Protein AF-A0A941CM84-F1 (afdb_monomer)

Radius of gyration: 18.65 Å; Cα contacts (8 Å, |Δi|>4): 195; chains: 1; bounding box: 42×29×66 Å

Sequence (152 aa):
MEKWKESEGTIRMKTMLKLMQNPKNGIPEEKLPRFEEIVQTTKGAECEGKFMKAMAERLALYTQTYGRTAELLDDHTVLVTFACHHGYYKHAPKGKFQFPDSVETYFERCAGGRLYEYEKALGIKLRIKSVDTSPLKENILHPVKFIFEILE

Foldseek 3Di:
DDPPDAEPLLVVLVVQLVLLPPVVLQRDPVLNPQSVCLSVPDGDPSSNVSNLVSLQVLVVVVCVVVVWDWGQDPQQKIKGFAQDPPPLLVDADVPRRDDDVDPQVVVVVVLVVVQSVSSSSSSFHKDFPDWAPPVSVPDSPGTIMTMIHTDD

Secondary structure (DSSP, 8-state):
----PPPHHHHHHHHHHHHHT-GGG---GGGSHHHHHHHHH--HHHHHHHHHHHHHHHHHHHHHHTT-EEEE-TTSEEEEEE---SHHHHSPPTT-----S-HHHHHHHHHHHHHHHHHHHH-SEEEEEEEE-THHHH-TTSPEEEEEEEE-

Structure (mmCIF, N/CA/C/O backbone):
data_AF-A0A941CM84-F1
#
_entry.id   AF-A0A941CM84-F1
#
loop_
_atom_site.group_PDB
_atom_site.id
_atom_site.type_symbol
_atom_site.label_atom_id
_atom_site.label_alt_id
_atom_site.label_comp_id
_atom_site.label_asym_id
_atom_site.label_entity_id
_atom_site.label_seq_id
_atom_site.pdbx_PDB_ins_code
_atom_site.Cartn_x
_atom_site.Cartn_y
_atom_site.Cartn_z
_atom_site.occupancy
_atom_site.B_iso_or_equiv
_atom_site.auth_seq_id
_atom_site.auth_comp_id
_atom_site.auth_asym_id
_atom_site.auth_atom_id
_atom_site.pdbx_PDB_model_num
ATOM 1 N N . MET A 1 1 ? -17.503 -10.011 36.184 1.00 39.28 1 MET A N 1
ATOM 2 C CA . MET A 1 1 ? -17.330 -8.823 35.322 1.00 39.28 1 MET A CA 1
ATOM 3 C C . MET A 1 1 ? -16.412 -9.248 34.180 1.00 39.28 1 MET A C 1
ATOM 5 O O . MET A 1 1 ? -15.197 -9.186 34.317 1.00 39.28 1 MET A O 1
ATOM 9 N N . GLU A 1 2 ? -16.978 -9.847 33.130 1.00 45.22 2 GLU A N 1
ATOM 10 C CA . GLU A 1 2 ? -16.197 -10.317 31.980 1.00 45.22 2 GLU A CA 1
ATOM 11 C C . GLU A 1 2 ? -15.629 -9.111 31.235 1.00 45.22 2 GLU A C 1
ATOM 13 O O . GLU A 1 2 ? -16.362 -8.262 30.727 1.00 45.22 2 GLU A O 1
ATOM 18 N N . LYS A 1 3 ? -14.298 -9.015 31.205 1.00 47.56 3 LYS A N 1
ATOM 19 C CA . LYS A 1 3 ? -13.602 -8.116 30.290 1.00 47.56 3 LYS A CA 1
ATOM 20 C C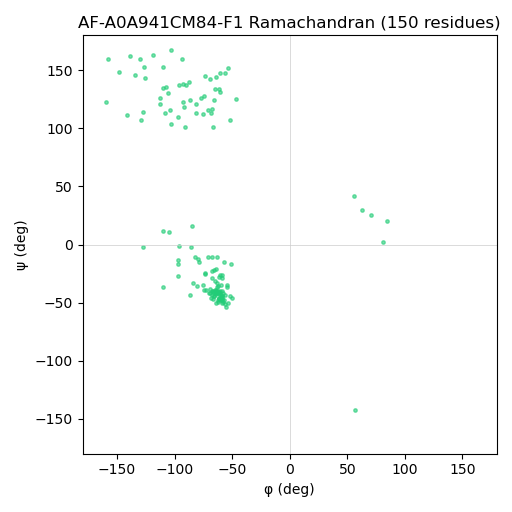 . LYS A 1 3 ? -13.860 -8.648 28.885 1.00 47.56 3 LYS A C 1
ATOM 22 O O . LYS A 1 3 ? -13.229 -9.621 28.481 1.00 47.56 3 LYS A O 1
ATOM 27 N N . TRP A 1 4 ? -14.796 -8.033 28.169 1.00 55.47 4 TRP A N 1
ATOM 28 C CA . TRP A 1 4 ? -14.987 -8.252 26.739 1.00 55.47 4 TRP A CA 1
ATOM 29 C C . TRP A 1 4 ? -13.635 -8.054 26.049 1.00 55.47 4 TRP A C 1
ATOM 31 O O . TRP A 1 4 ? -13.120 -6.936 25.998 1.00 55.47 4 TRP A O 1
ATOM 41 N N . LYS A 1 5 ? -13.015 -9.151 25.600 1.00 67.62 5 LYS A N 1
ATOM 42 C CA . LYS A 1 5 ? -11.788 -9.081 24.809 1.00 67.62 5 LYS A CA 1
ATOM 43 C C . LYS A 1 5 ? -12.143 -8.410 23.491 1.00 67.62 5 LYS A C 1
ATOM 45 O O . LYS A 1 5 ? -13.070 -8.828 22.803 1.00 67.62 5 LYS A O 1
ATOM 50 N N . GLU A 1 6 ? -11.431 -7.340 23.180 1.00 76.50 6 GLU A N 1
ATOM 51 C CA . GLU A 1 6 ? -11.551 -6.676 21.893 1.00 76.50 6 GLU A CA 1
ATOM 52 C C . GLU A 1 6 ? -11.145 -7.658 20.787 1.00 76.50 6 GLU A C 1
ATOM 54 O O . GLU A 1 6 ? -10.163 -8.385 20.932 1.00 76.50 6 GLU A O 1
ATOM 59 N N . SER A 1 7 ? -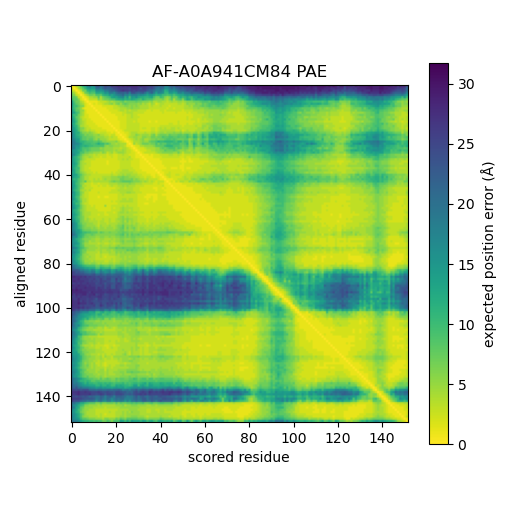11.936 -7.732 19.716 1.00 82.31 7 SER A N 1
ATOM 60 C CA . SER A 1 7 ? -11.648 -8.629 18.596 1.00 82.31 7 SER A CA 1
ATOM 61 C C . SER A 1 7 ? -10.351 -8.227 17.901 1.00 82.31 7 SER A C 1
ATOM 63 O O . SER A 1 7 ? -10.096 -7.035 17.725 1.00 82.31 7 SER A O 1
ATOM 65 N N . GLU A 1 8 ? -9.592 -9.216 17.436 1.00 82.69 8 GLU A N 1
ATOM 66 C CA . GLU A 1 8 ? -8.305 -9.045 16.749 1.00 82.69 8 GLU A CA 1
ATOM 67 C C . GLU A 1 8 ? -8.371 -8.022 15.603 1.00 82.69 8 GLU A C 1
ATOM 69 O O . GLU A 1 8 ? -7.582 -7.080 15.587 1.00 82.69 8 GLU A O 1
ATOM 74 N N . GLY A 1 9 ? -9.397 -8.093 14.745 1.00 80.31 9 GLY A N 1
ATOM 75 C CA . GLY A 1 9 ? -9.602 -7.118 13.664 1.00 80.31 9 GLY A CA 1
ATOM 76 C C . GLY A 1 9 ? -9.770 -5.670 14.150 1.00 80.31 9 GLY A C 1
ATOM 77 O O . GLY A 1 9 ? -9.253 -4.740 13.542 1.00 80.31 9 GLY A O 1
ATOM 78 N N . THR A 1 10 ? -10.408 -5.442 15.301 1.00 85.38 10 THR A N 1
ATOM 79 C CA . THR A 1 10 ? -10.539 -4.086 15.871 1.00 85.38 10 THR A CA 1
ATOM 80 C C . THR A 1 10 ? -9.216 -3.577 16.434 1.00 85.38 10 THR A C 1
ATOM 82 O O . THR A 1 10 ? -8.893 -2.401 16.267 1.00 85.38 10 THR A O 1
ATOM 85 N N . ILE A 1 11 ? -8.436 -4.449 17.080 1.00 87.50 11 ILE A N 1
ATOM 86 C CA . ILE A 1 11 ? -7.092 -4.106 17.566 1.00 87.50 11 ILE A CA 1
ATOM 87 C C . ILE A 1 11 ? -6.209 -3.716 16.378 1.00 87.50 11 ILE A C 1
ATOM 89 O O . ILE A 1 11 ? -5.574 -2.662 16.406 1.00 87.50 11 ILE A O 1
ATOM 93 N N . ARG A 1 12 ? -6.247 -4.516 15.311 1.00 86.62 12 ARG A N 1
ATOM 94 C CA . ARG A 1 12 ? -5.525 -4.286 14.060 1.00 86.62 12 ARG A CA 1
ATOM 95 C C . ARG A 1 12 ? -5.843 -2.920 13.445 1.00 86.62 12 ARG A C 1
ATOM 97 O O . ARG A 1 12 ? -4.937 -2.112 13.248 1.00 86.62 12 ARG A O 1
ATOM 104 N N . MET A 1 13 ? -7.125 -2.608 13.227 1.00 92.06 13 MET A N 1
ATOM 105 C CA . MET A 1 13 ? -7.533 -1.326 12.626 1.00 92.06 13 MET A CA 1
ATOM 106 C C . MET A 1 13 ? -7.156 -0.119 13.499 1.00 92.06 13 MET A C 1
ATOM 108 O O . MET A 1 13 ? -6.796 0.936 12.977 1.00 92.06 13 MET A O 1
ATOM 112 N N . LYS A 1 14 ? -7.164 -0.264 14.833 1.00 90.50 14 LYS A N 1
ATOM 113 C CA . LYS A 1 14 ? -6.661 0.776 15.747 1.00 90.50 14 LYS A CA 1
ATOM 114 C C . LYS A 1 14 ? -5.163 1.016 15.588 1.00 90.50 14 LYS A C 1
ATOM 116 O O . LYS A 1 14 ? -4.735 2.167 15.659 1.00 90.50 14 LYS A O 1
ATOM 121 N N . THR A 1 15 ? -4.362 -0.033 15.413 1.00 90.19 15 THR A N 1
ATOM 122 C CA . THR A 1 15 ? -2.914 0.121 15.206 1.00 90.19 15 THR A CA 1
ATOM 123 C C . THR A 1 15 ? -2.635 0.819 13.880 1.00 90.19 15 THR A C 1
ATOM 125 O O . THR A 1 15 ? -1.904 1.811 13.860 1.00 90.19 15 THR A O 1
ATOM 128 N N . MET A 1 16 ? -3.331 0.420 12.814 1.00 89.44 16 MET A N 1
ATOM 129 C CA . MET A 1 16 ? -3.253 1.101 11.521 1.00 89.44 16 MET A CA 1
ATOM 130 C C . MET A 1 16 ? -3.654 2.576 11.623 1.00 89.44 16 MET A C 1
ATOM 132 O O . MET A 1 16 ? -2.923 3.443 11.150 1.00 89.44 16 MET A O 1
ATOM 136 N N . LEU A 1 17 ? -4.759 2.892 12.306 1.00 90.62 17 LEU A N 1
ATOM 137 C CA . LEU A 1 17 ? -5.187 4.275 12.525 1.00 90.62 17 LEU A CA 1
ATOM 138 C C . LEU A 1 17 ? -4.127 5.103 13.273 1.00 90.62 17 LEU A C 1
ATOM 140 O O . LEU A 1 17 ? -3.874 6.248 12.907 1.00 90.62 17 LEU A O 1
ATOM 144 N N . LYS A 1 18 ? -3.450 4.533 14.276 1.00 89.19 18 LYS A N 1
ATOM 145 C CA . LYS A 1 18 ? -2.349 5.220 14.978 1.00 89.19 18 LYS A CA 1
ATOM 146 C C . LYS A 1 18 ? -1.161 5.501 14.064 1.00 89.19 18 LYS A C 1
ATOM 148 O O . LYS A 1 18 ? -0.554 6.567 14.162 1.00 89.19 18 LYS A O 1
ATOM 153 N N . LEU A 1 19 ? -0.815 4.559 13.183 1.00 85.88 19 LEU A N 1
ATOM 154 C CA . LEU A 1 19 ? 0.198 4.802 12.155 1.00 85.88 19 LEU A CA 1
ATOM 155 C C . LEU A 1 19 ? -0.255 5.935 11.237 1.00 85.88 19 LEU A C 1
ATOM 157 O O . LEU A 1 19 ? 0.545 6.815 10.925 1.00 85.88 19 LEU A O 1
ATOM 161 N N . MET A 1 20 ? -1.536 5.974 10.877 1.00 86.06 20 MET A N 1
ATOM 162 C CA . MET A 1 20 ? -2.070 7.028 10.028 1.00 86.06 20 MET A CA 1
ATOM 163 C C . MET A 1 20 ? -1.998 8.413 10.681 1.00 86.06 20 MET A C 1
ATOM 165 O O . MET A 1 20 ? -1.578 9.382 10.054 1.00 86.06 20 MET A O 1
ATOM 169 N N . GLN A 1 21 ? -2.323 8.498 11.968 1.00 87.69 21 GLN A N 1
ATOM 170 C CA . GLN A 1 21 ? -2.267 9.735 12.750 1.00 87.69 21 GLN A CA 1
ATOM 171 C C . GLN A 1 21 ? -0.840 10.263 12.967 1.00 87.69 21 GLN A C 1
ATOM 173 O O . GLN A 1 21 ? -0.670 11.384 13.441 1.00 87.69 21 GLN A O 1
ATOM 178 N N . ASN A 1 22 ? 0.204 9.489 12.647 1.00 83.81 22 ASN A N 1
ATOM 179 C CA . ASN A 1 22 ? 1.579 9.943 12.806 1.00 83.81 22 ASN A CA 1
ATOM 180 C C . ASN A 1 22 ? 1.917 11.024 11.758 1.00 83.81 22 ASN A C 1
ATOM 182 O O . ASN A 1 22 ? 2.030 10.701 10.570 1.00 83.81 22 ASN A O 1
ATOM 186 N N . PRO A 1 23 ? 2.212 12.276 12.165 1.00 76.88 23 PRO A N 1
ATOM 187 C CA . PRO A 1 23 ? 2.474 13.371 11.226 1.00 76.88 23 PRO A CA 1
ATOM 188 C C . PRO A 1 23 ? 3.657 13.097 10.286 1.00 76.88 23 PRO A C 1
ATOM 190 O O . PRO A 1 23 ? 3.697 13.584 9.157 1.00 76.88 23 PRO A O 1
ATOM 193 N N . LYS A 1 24 ? 4.615 12.255 10.706 1.00 77.06 24 LYS A N 1
ATOM 194 C CA . LYS A 1 24 ? 5.774 11.859 9.884 1.00 77.06 24 LYS A CA 1
ATOM 195 C C . LYS A 1 24 ? 5.377 11.044 8.650 1.00 77.06 24 LYS A C 1
ATOM 197 O O . LYS A 1 24 ? 6.128 10.989 7.670 1.00 77.06 24 LYS A O 1
ATOM 202 N N . ASN A 1 25 ? 4.200 10.423 8.673 1.00 72.19 25 ASN A N 1
ATOM 203 C CA . ASN A 1 25 ? 3.686 9.650 7.551 1.00 72.19 25 ASN A CA 1
ATOM 204 C C . ASN A 1 25 ? 3.072 10.542 6.465 1.00 72.19 25 ASN A C 1
ATOM 206 O O . ASN A 1 25 ? 2.957 10.091 5.331 1.00 72.19 25 ASN A O 1
ATOM 210 N N . GLY A 1 26 ? 2.844 11.832 6.742 1.00 66.44 26 GLY A N 1
ATOM 211 C CA . GLY A 1 26 ? 2.456 12.816 5.730 1.00 66.44 26 GLY A CA 1
ATOM 212 C C . GLY A 1 26 ? 1.040 12.619 5.198 1.00 66.44 26 GLY A C 1
ATOM 213 O O . GLY A 1 26 ? 0.763 13.017 4.068 1.00 66.44 26 GLY A O 1
ATOM 214 N N . ILE A 1 27 ? 0.158 11.993 5.986 1.00 70.19 27 ILE A N 1
ATOM 215 C CA . ILE A 1 27 ? -1.265 11.961 5.663 1.00 70.19 27 ILE A CA 1
ATOM 216 C C . ILE A 1 27 ? -1.842 13.341 5.954 1.00 70.19 27 ILE A C 1
ATOM 218 O O . ILE A 1 27 ? -1.685 13.833 7.071 1.00 70.19 27 ILE A O 1
ATOM 222 N N . PRO A 1 28 ? -2.545 13.943 4.992 1.00 72.69 28 PRO A N 1
ATOM 223 C CA . PRO A 1 28 ? -3.320 15.140 5.263 1.00 72.69 28 PRO A CA 1
ATOM 224 C C . PRO A 1 28 ? -4.403 14.879 6.329 1.00 72.69 28 PRO A C 1
ATOM 226 O O . PRO A 1 28 ? -5.129 13.887 6.243 1.00 72.69 28 PRO A O 1
ATOM 229 N N . GLU A 1 29 ? -4.506 15.731 7.347 1.00 79.00 29 GLU A N 1
ATOM 230 C CA . GLU A 1 29 ? -5.392 15.515 8.504 1.00 79.00 29 GLU A CA 1
ATOM 231 C C . GLU A 1 29 ? -6.869 15.375 8.114 1.00 79.00 29 GLU A C 1
ATOM 233 O O . GLU A 1 29 ? -7.602 14.613 8.742 1.00 79.00 29 GLU A O 1
ATOM 238 N N . GLU A 1 30 ? -7.302 15.995 7.011 1.00 81.38 30 GLU A N 1
ATOM 239 C CA . GLU A 1 30 ? -8.679 15.920 6.506 1.00 81.38 30 GLU A CA 1
ATOM 240 C C . GLU A 1 30 ? -9.108 14.504 6.093 1.00 81.38 30 GLU A C 1
ATOM 242 O O . GLU A 1 30 ? -10.281 14.233 5.836 1.00 81.38 30 GLU A O 1
ATOM 247 N N . LYS A 1 31 ? -8.151 13.580 6.024 1.00 76.19 31 LYS A N 1
ATOM 248 C CA . LYS A 1 31 ? -8.353 12.197 5.605 1.00 76.19 31 LYS A CA 1
ATOM 249 C C . LYS A 1 31 ? -8.521 11.226 6.774 1.00 76.19 31 LYS A C 1
ATOM 251 O O . LYS A 1 31 ? -8.947 10.100 6.528 1.00 76.19 31 LYS A O 1
ATOM 256 N N . LEU A 1 32 ? -8.199 11.642 7.999 1.00 86.19 32 LEU A N 1
ATOM 257 C CA . LEU A 1 32 ? -8.286 10.829 9.217 1.00 86.19 32 LEU A CA 1
ATOM 258 C C . LEU A 1 32 ? -9.718 10.614 9.742 1.00 86.19 32 LEU A C 1
ATOM 260 O O . LEU A 1 32 ? -10.012 9.471 10.104 1.00 86.19 32 LEU A O 1
ATOM 264 N N . PRO A 1 33 ? -10.637 11.608 9.717 1.00 91.31 33 PRO A N 1
ATOM 265 C CA . PRO A 1 33 ? -11.935 11.494 10.389 1.00 91.31 33 PRO A CA 1
ATOM 266 C C . PRO A 1 33 ? -12.748 10.261 9.986 1.00 91.31 33 PRO A C 1
ATOM 268 O O . PRO A 1 33 ? -13.366 9.617 10.826 1.00 91.31 33 PRO A O 1
ATOM 271 N N . ARG A 1 34 ? -12.692 9.865 8.707 1.00 90.75 34 ARG A N 1
ATOM 272 C CA . ARG A 1 34 ? -13.407 8.679 8.218 1.00 90.75 34 ARG A CA 1
ATOM 273 C C . ARG A 1 34 ? -12.897 7.376 8.843 1.00 90.75 34 ARG A C 1
ATOM 275 O O . ARG A 1 34 ? -13.691 6.486 9.130 1.00 90.75 34 ARG A O 1
ATOM 282 N N . PHE A 1 35 ? -11.586 7.235 9.033 1.00 91.62 35 PHE A N 1
ATOM 283 C CA . PHE A 1 35 ? -11.012 6.034 9.651 1.00 91.62 35 PHE A CA 1
ATOM 284 C C . PHE A 1 35 ? -11.250 6.022 11.161 1.00 91.62 35 PHE A C 1
ATOM 286 O O . PHE A 1 35 ? -11.51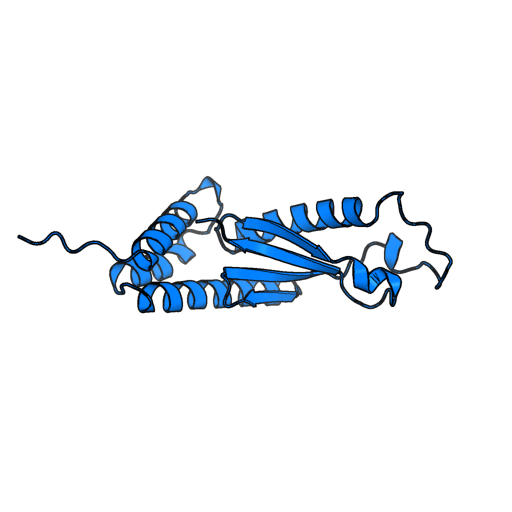6 4.965 11.730 1.00 91.62 35 PHE A O 1
ATOM 293 N N . GLU A 1 36 ? -11.219 7.196 11.794 1.00 93.44 36 GLU A N 1
ATOM 294 C CA . GLU A 1 36 ? -11.577 7.361 13.204 1.00 93.44 36 GLU A CA 1
ATOM 295 C C . GLU A 1 36 ? -13.027 6.948 13.456 1.00 93.44 36 GLU A C 1
ATOM 297 O O . GLU A 1 36 ? -13.285 6.136 14.344 1.00 93.44 36 GLU A O 1
ATOM 302 N N . GLU A 1 37 ? -13.957 7.423 12.627 1.00 94.06 37 GLU A N 1
ATOM 303 C CA . GLU A 1 37 ? -15.371 7.060 12.705 1.00 94.06 37 GLU A CA 1
ATOM 304 C C . GLU A 1 37 ? -15.575 5.546 12.556 1.00 94.06 37 GLU A C 1
ATOM 306 O O . GLU A 1 37 ? -16.269 4.937 13.372 1.00 94.06 37 GLU A O 1
ATOM 311 N N . ILE A 1 38 ? -14.939 4.905 11.567 1.00 93.69 38 ILE A N 1
ATOM 312 C CA . ILE A 1 38 ? -15.045 3.450 11.359 1.00 93.69 38 ILE A CA 1
ATOM 313 C C . ILE A 1 38 ? -14.590 2.691 12.611 1.00 93.69 38 ILE A C 1
ATOM 315 O O . ILE A 1 38 ? -15.311 1.820 13.101 1.00 93.69 38 ILE A O 1
ATOM 319 N N . VAL A 1 39 ? -13.423 3.036 13.159 1.00 92.62 39 VAL A N 1
ATOM 320 C CA . VAL A 1 39 ? -12.850 2.360 14.333 1.00 92.62 39 VAL A CA 1
ATOM 321 C C . VAL A 1 39 ? -13.669 2.610 15.607 1.00 92.62 39 VAL A C 1
ATOM 323 O O . VAL A 1 39 ? -13.701 1.755 16.493 1.00 92.62 39 VAL A O 1
ATOM 326 N N . GLN A 1 40 ? -14.349 3.754 15.716 1.00 91.56 40 GLN A N 1
ATOM 327 C CA . GLN A 1 40 ? -15.204 4.085 16.861 1.00 91.56 40 GLN A CA 1
ATOM 328 C C . GLN A 1 40 ? -16.589 3.427 16.788 1.00 91.56 40 GLN A C 1
ATOM 330 O O . GLN A 1 40 ? -17.141 3.047 17.821 1.00 91.56 40 GLN A O 1
ATOM 335 N N . THR A 1 41 ? -17.158 3.298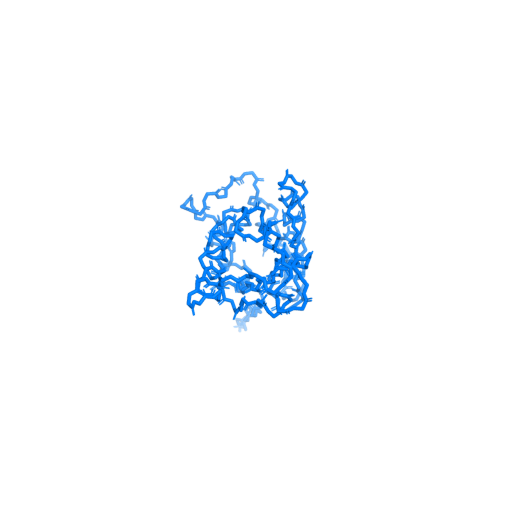 15.587 1.00 92.81 41 THR A N 1
ATOM 336 C CA . THR A 1 41 ? -18.563 2.894 15.387 1.00 92.81 41 THR A CA 1
ATOM 337 C C . THR A 1 41 ? -18.748 1.411 15.084 1.00 92.81 41 THR A C 1
ATOM 339 O O . THR A 1 41 ? -19.858 0.901 15.228 1.00 92.81 41 THR A O 1
ATOM 342 N N . THR A 1 42 ? -17.689 0.694 14.696 1.00 92.62 42 THR A N 1
ATOM 343 C CA . THR A 1 42 ? -17.776 -0.716 14.282 1.00 92.62 42 THR A CA 1
ATOM 344 C C . THR A 1 42 ? -16.753 -1.606 14.980 1.00 92.62 42 THR A C 1
ATOM 346 O O . THR A 1 42 ? -15.761 -1.131 15.532 1.00 92.62 42 THR A O 1
ATOM 349 N N . LYS A 1 43 ? -17.004 -2.922 15.000 1.00 90.25 43 LYS A N 1
ATOM 350 C CA . LYS A 1 43 ? -16.149 -3.918 15.670 1.00 90.25 43 LYS A CA 1
ATOM 351 C C . LYS A 1 43 ? -15.983 -5.179 14.824 1.00 90.25 43 LYS A C 1
ATOM 353 O O . LYS A 1 43 ? -16.775 -5.435 13.921 1.00 90.25 43 LYS A O 1
ATOM 358 N N . GLY A 1 44 ? -14.962 -5.976 15.136 1.00 89.25 44 GLY A N 1
ATOM 359 C CA . GLY A 1 44 ? -14.692 -7.247 14.466 1.00 89.25 44 GLY A CA 1
ATOM 360 C C . GLY A 1 44 ? -14.525 -7.102 12.956 1.00 89.25 44 GLY A C 1
ATOM 361 O O . GLY A 1 44 ? -13.976 -6.111 12.477 1.00 89.25 44 GLY A O 1
ATOM 362 N N . ALA A 1 45 ? -15.037 -8.088 12.220 1.00 88.88 45 ALA A N 1
ATOM 363 C CA . ALA A 1 45 ? -14.948 -8.153 10.763 1.00 88.88 45 ALA A CA 1
ATOM 364 C C . ALA A 1 45 ? -15.635 -6.974 10.049 1.00 88.88 45 ALA A C 1
ATOM 366 O O . ALA A 1 45 ? -15.221 -6.588 8.960 1.00 88.88 45 ALA A O 1
ATOM 367 N N . GLU A 1 46 ? -16.663 -6.363 10.653 1.00 90.50 46 GLU A N 1
ATOM 368 C CA . GLU A 1 46 ? -17.317 -5.188 10.062 1.00 90.50 46 GLU A CA 1
ATOM 369 C C . GLU A 1 46 ? -16.373 -3.977 10.037 1.00 90.50 46 GLU A C 1
ATOM 371 O O . GLU A 1 46 ? -16.324 -3.246 9.045 1.00 90.50 46 GLU A O 1
ATOM 376 N N . CYS A 1 47 ? -15.602 -3.792 11.114 1.00 91.31 47 CYS A N 1
ATOM 377 C CA . CYS A 1 47 ? -14.605 -2.729 11.214 1.00 91.31 47 CYS A CA 1
ATOM 378 C C . CYS A 1 47 ? -13.526 -2.885 10.152 1.00 91.31 47 CYS A C 1
ATOM 380 O O . CYS A 1 47 ? -13.261 -1.951 9.399 1.00 91.31 47 CYS A O 1
ATOM 382 N N . GLU A 1 48 ? -12.974 -4.089 10.044 1.00 90.44 48 GLU A N 1
ATOM 383 C CA . GLU A 1 48 ? -11.977 -4.435 9.037 1.00 90.44 48 GLU A CA 1
ATOM 384 C C . GLU A 1 48 ? -12.511 -4.220 7.616 1.00 90.44 48 GLU A C 1
ATOM 386 O O . GLU A 1 48 ? -11.911 -3.477 6.843 1.00 90.44 48 GLU A O 1
ATOM 391 N N . GLY A 1 49 ? -13.695 -4.747 7.288 1.00 91.38 49 GLY A N 1
ATOM 392 C CA . GLY A 1 49 ? -14.292 -4.580 5.961 1.00 91.38 49 GLY A CA 1
ATOM 393 C C . GLY A 1 49 ? -14.522 -3.113 5.579 1.00 91.38 49 GLY A C 1
ATOM 394 O O . GLY A 1 49 ? -14.190 -2.694 4.467 1.00 91.38 49 GLY A O 1
ATOM 395 N N . LYS A 1 50 ? -15.044 -2.293 6.502 1.00 93.56 50 LYS A N 1
ATOM 396 C CA . LYS A 1 50 ? -15.244 -0.853 6.256 1.00 93.56 50 LYS A CA 1
ATOM 397 C C . LYS A 1 50 ? -13.922 -0.100 6.124 1.00 93.56 50 LYS A C 1
ATOM 399 O O . LYS A 1 50 ? -13.813 0.772 5.259 1.00 93.56 50 LYS A O 1
ATOM 404 N N . PHE A 1 51 ? -12.929 -0.435 6.943 1.00 92.56 51 PHE A N 1
ATOM 405 C CA . PHE A 1 51 ? -11.610 0.194 6.911 1.00 92.56 51 PHE A CA 1
ATOM 406 C C . PHE A 1 51 ? -10.873 -0.134 5.607 1.00 92.56 51 PHE A C 1
ATOM 408 O O . PHE A 1 51 ? -10.393 0.772 4.923 1.00 92.56 51 PHE A O 1
ATOM 415 N N . MET A 1 52 ? -10.862 -1.408 5.208 1.00 92.25 52 MET A N 1
ATOM 416 C CA . MET A 1 52 ? -10.263 -1.870 3.954 1.00 92.25 52 MET A CA 1
ATOM 417 C C . MET A 1 52 ? -10.945 -1.242 2.740 1.00 92.25 52 MET A C 1
ATOM 419 O O . MET A 1 52 ? -10.265 -0.755 1.837 1.00 92.25 52 MET A O 1
ATOM 423 N N . LYS A 1 53 ? -12.279 -1.134 2.750 1.00 93.06 53 LYS A N 1
ATOM 424 C CA . LYS A 1 53 ? -13.020 -0.417 1.705 1.00 93.06 53 LYS A CA 1
ATOM 425 C C . LYS A 1 53 ? -12.609 1.056 1.613 1.00 93.06 53 LYS A C 1
ATOM 427 O O . LYS A 1 53 ? -12.358 1.555 0.517 1.00 93.06 53 LYS A O 1
ATOM 432 N N . ALA A 1 54 ? -12.495 1.751 2.745 1.00 92.31 54 ALA A N 1
ATOM 433 C CA . ALA A 1 54 ? -12.044 3.142 2.762 1.00 92.31 54 ALA A CA 1
ATOM 434 C C . ALA A 1 54 ? -10.604 3.292 2.234 1.00 92.31 54 ALA A C 1
ATOM 436 O O . ALA A 1 54 ? -10.307 4.261 1.534 1.00 92.31 54 ALA A O 1
ATOM 437 N N . MET A 1 55 ? -9.714 2.332 2.507 1.00 91.81 55 MET A N 1
ATOM 438 C CA . MET A 1 55 ? -8.374 2.313 1.911 1.00 91.81 55 MET A CA 1
ATOM 439 C C . MET A 1 55 ? -8.396 2.056 0.402 1.00 91.81 55 MET A C 1
ATOM 441 O O . MET A 1 55 ? -7.701 2.762 -0.330 1.00 91.81 55 MET A O 1
ATOM 445 N N . ALA A 1 56 ? -9.204 1.107 -0.076 1.00 92.81 56 ALA A N 1
ATOM 446 C CA . ALA A 1 56 ? -9.346 0.818 -1.504 1.00 92.81 56 ALA A CA 1
ATOM 447 C C . ALA A 1 56 ? -9.807 2.056 -2.289 1.00 92.81 56 ALA A C 1
ATOM 449 O O . ALA A 1 56 ? -9.252 2.373 -3.339 1.00 92.81 56 ALA A O 1
ATOM 450 N N . GLU A 1 57 ? -10.760 2.819 -1.747 1.00 92.69 57 GLU A N 1
ATOM 451 C CA . GLU A 1 57 ? -11.231 4.066 -2.362 1.00 92.69 57 GLU A CA 1
ATOM 452 C C . GLU A 1 57 ? -10.120 5.129 -2.457 1.00 92.69 57 GLU A C 1
ATOM 454 O O . GLU A 1 57 ? -10.017 5.847 -3.454 1.00 92.69 57 GLU A O 1
ATOM 459 N N . ARG A 1 58 ? -9.233 5.211 -1.457 1.00 90.00 58 ARG A N 1
ATOM 460 C CA . ARG A 1 58 ? -8.069 6.113 -1.507 1.00 90.00 58 ARG A CA 1
ATOM 461 C C . ARG A 1 58 ? -7.033 5.667 -2.519 1.00 90.00 58 ARG A C 1
ATOM 463 O O . ARG A 1 58 ? -6.469 6.514 -3.214 1.00 90.00 58 ARG A O 1
ATOM 470 N N . LEU A 1 59 ? -6.775 4.362 -2.583 1.00 93.00 59 LEU A N 1
ATOM 471 C CA . LEU A 1 59 ? -5.883 3.786 -3.577 1.00 93.00 59 LEU A CA 1
ATOM 472 C C . LEU A 1 59 ? -6.392 4.114 -4.981 1.00 93.00 59 LEU A C 1
ATOM 474 O O . LEU A 1 59 ? -5.625 4.644 -5.781 1.00 93.00 59 LEU A O 1
ATOM 478 N N . ALA A 1 60 ? -7.688 3.908 -5.230 1.00 93.12 60 ALA A N 1
ATOM 479 C CA . ALA A 1 60 ? -8.338 4.222 -6.498 1.00 93.12 60 ALA A CA 1
ATOM 480 C C . ALA A 1 60 ? -8.176 5.705 -6.874 1.00 93.12 60 ALA A C 1
ATOM 482 O O . ALA A 1 60 ? -7.745 6.016 -7.989 1.00 93.12 60 ALA A O 1
ATOM 483 N N . LEU A 1 61 ? -8.428 6.621 -5.929 1.00 91.25 61 LEU A N 1
ATOM 484 C CA . LEU A 1 61 ? -8.246 8.061 -6.142 1.00 91.25 61 LEU A CA 1
ATOM 485 C C . LEU A 1 61 ? -6.794 8.406 -6.503 1.00 91.25 61 LEU A C 1
ATOM 487 O O . LEU A 1 61 ? -6.545 9.166 -7.442 1.00 91.25 61 LEU A O 1
ATOM 491 N N . TYR A 1 62 ? -5.826 7.834 -5.782 1.00 90.94 62 TYR A N 1
ATOM 492 C CA . TYR A 1 62 ? -4.405 8.032 -6.065 1.00 90.94 62 TYR A CA 1
ATOM 493 C C . TYR A 1 62 ? -4.037 7.502 -7.458 1.00 90.94 62 TYR A C 1
ATOM 495 O O . TYR A 1 62 ? -3.422 8.213 -8.255 1.00 90.94 62 TYR A O 1
ATOM 503 N N . THR A 1 63 ? -4.458 6.282 -7.796 1.00 92.88 63 THR A N 1
ATOM 504 C CA . THR A 1 63 ? -4.154 5.675 -9.096 1.00 92.88 63 THR A CA 1
ATOM 505 C C . THR A 1 63 ? -4.773 6.440 -10.257 1.00 92.88 63 THR A C 1
ATOM 507 O O . THR A 1 63 ? -4.097 6.652 -11.262 1.00 92.88 63 THR A O 1
ATOM 510 N N . GLN A 1 64 ? -6.004 6.934 -10.100 1.00 92.44 64 GLN A N 1
ATOM 511 C CA . GLN A 1 64 ? -6.678 7.748 -11.108 1.00 92.44 64 GLN A CA 1
ATOM 512 C C . GLN A 1 64 ? -5.961 9.088 -11.311 1.00 92.44 64 GLN A C 1
ATOM 514 O O . GLN A 1 64 ? -5.727 9.493 -12.446 1.00 92.44 64 GLN A O 1
ATOM 519 N N . THR A 1 65 ? -5.563 9.746 -10.218 1.00 91.06 65 THR A N 1
ATOM 520 C CA . THR A 1 65 ? -4.894 11.058 -10.255 1.00 91.06 65 THR A CA 1
ATOM 521 C C . THR A 1 65 ? -3.536 10.990 -10.954 1.00 91.06 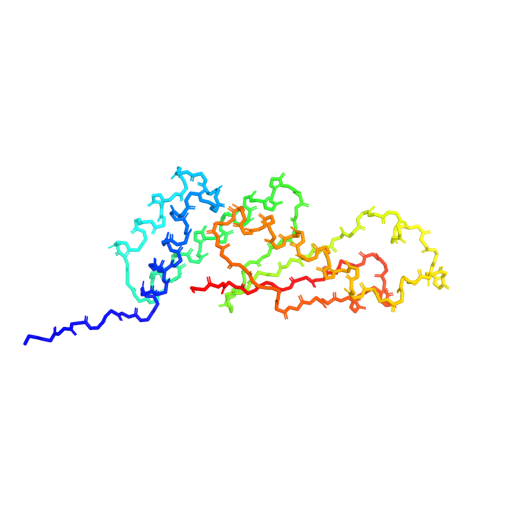65 THR A C 1
ATOM 523 O O . THR A 1 65 ? -3.188 11.881 -11.725 1.00 91.06 65 THR A O 1
ATOM 526 N N . TYR A 1 66 ? -2.762 9.931 -10.705 1.00 88.62 66 TYR A N 1
ATOM 527 C CA . TYR A 1 66 ? -1.383 9.810 -11.191 1.00 88.62 66 TYR A CA 1
ATOM 528 C C . TYR A 1 66 ? -1.214 8.838 -12.368 1.00 88.62 66 TYR A C 1
ATOM 530 O O . TYR A 1 66 ? -0.078 8.495 -12.712 1.00 88.62 66 TYR A O 1
ATOM 538 N N . GLY A 1 67 ? -2.314 8.369 -12.972 1.00 87.19 67 GLY A N 1
ATOM 539 C CA . GLY A 1 67 ? -2.283 7.416 -14.086 1.00 87.19 67 GLY A CA 1
ATOM 540 C C . GLY A 1 67 ? -1.520 6.135 -13.738 1.00 87.19 67 GLY A C 1
ATOM 541 O O . GLY A 1 67 ? -0.676 5.675 -14.508 1.00 87.19 67 GLY A O 1
ATOM 542 N N . ARG A 1 68 ? -1.734 5.615 -12.527 1.00 88.94 68 ARG A N 1
ATOM 543 C CA . ARG A 1 68 ? -1.122 4.373 -12.034 1.00 88.94 68 ARG A CA 1
ATOM 544 C C . ARG A 1 68 ? -2.129 3.236 -12.085 1.00 88.94 68 ARG A C 1
ATOM 546 O O . ARG A 1 68 ? -3.327 3.454 -12.222 1.00 88.94 68 ARG A O 1
ATOM 553 N N . THR A 1 69 ? -1.632 2.022 -11.907 1.00 91.00 69 THR A N 1
ATOM 554 C CA . THR A 1 69 ? -2.465 0.825 -11.848 1.00 91.00 69 THR A CA 1
ATOM 555 C C . THR A 1 69 ? -2.089 0.057 -10.595 1.00 91.00 69 THR A C 1
ATOM 557 O O . THR A 1 69 ? -0.997 -0.504 -10.513 1.00 91.00 69 THR A O 1
ATOM 560 N N . ALA A 1 70 ? -2.970 0.091 -9.602 1.00 94.06 70 ALA A N 1
ATOM 561 C CA . ALA A 1 70 ? -2.831 -0.687 -8.387 1.00 94.06 70 ALA A CA 1
ATOM 562 C C . ALA A 1 70 ? -4.198 -1.071 -7.829 1.00 94.06 70 ALA A C 1
ATOM 564 O O . ALA A 1 70 ? -5.156 -0.312 -7.971 1.00 94.06 70 ALA A O 1
ATOM 565 N N . GLU A 1 71 ? -4.260 -2.225 -7.183 1.00 94.38 71 GLU A N 1
ATOM 566 C CA . GLU A 1 71 ? -5.462 -2.767 -6.558 1.00 94.38 71 GLU A CA 1
ATOM 567 C C . GLU A 1 71 ? -5.147 -3.285 -5.156 1.00 94.38 71 GLU A C 1
ATOM 569 O O . GLU A 1 71 ? -4.047 -3.772 -4.896 1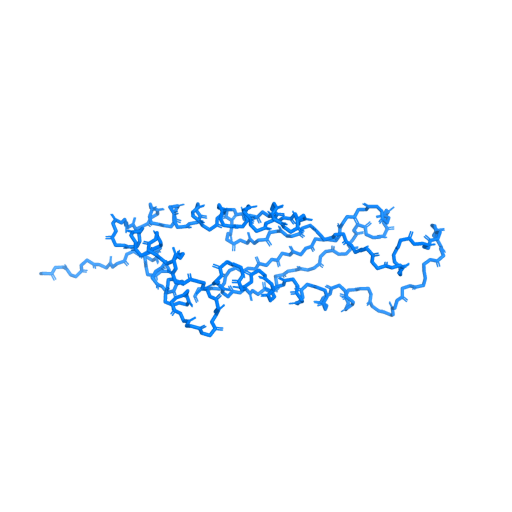.00 94.38 71 GLU A O 1
ATOM 574 N N . LEU A 1 72 ? -6.112 -3.137 -4.249 1.00 94.81 72 LEU A N 1
ATOM 575 C CA . LEU A 1 72 ? -6.062 -3.721 -2.914 1.00 94.81 72 LEU A CA 1
ATOM 576 C C . LEU A 1 72 ? -6.762 -5.078 -2.979 1.00 94.81 72 LEU A C 1
ATOM 578 O O . LEU A 1 72 ? -7.921 -5.140 -3.381 1.00 94.81 72 LEU A O 1
ATOM 582 N N . LEU A 1 73 ? -6.053 -6.137 -2.606 1.00 93.69 73 LEU A N 1
ATOM 583 C CA . LEU A 1 73 ? -6.539 -7.511 -2.617 1.00 93.69 73 LEU A CA 1
ATOM 584 C C . LEU A 1 73 ? -7.111 -7.907 -1.249 1.00 93.69 73 LEU A C 1
ATOM 586 O O . LEU A 1 73 ? -6.769 -7.323 -0.216 1.00 93.69 73 LEU A O 1
ATOM 590 N N . ASP A 1 74 ? -7.942 -8.949 -1.242 1.00 88.81 74 ASP A N 1
ATOM 591 C CA . ASP A 1 74 ? -8.601 -9.465 -0.033 1.00 88.81 74 ASP A CA 1
ATOM 592 C C . ASP A 1 74 ? -7.607 -10.024 1.005 1.00 88.81 74 ASP A C 1
ATOM 594 O O . ASP A 1 74 ? -7.908 -10.096 2.196 1.00 88.8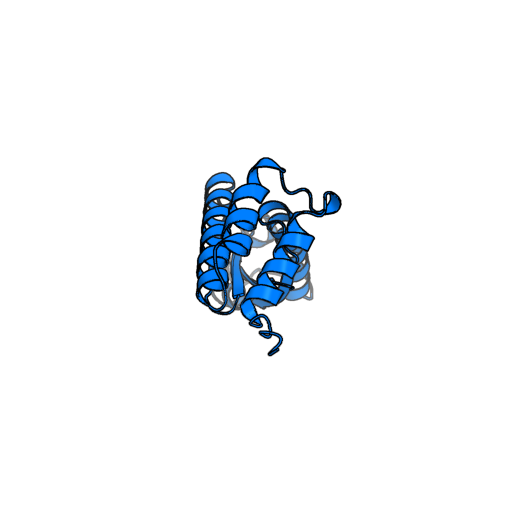1 74 ASP A O 1
ATOM 598 N N . ASP A 1 75 ? -6.390 -10.381 0.581 1.00 89.94 75 ASP A N 1
ATOM 599 C CA . ASP A 1 75 ? -5.312 -10.866 1.451 1.00 89.94 75 ASP A CA 1
ATOM 600 C C . ASP A 1 75 ? -4.484 -9.735 2.094 1.00 89.94 75 ASP A C 1
ATOM 602 O O . ASP A 1 75 ? -3.399 -9.989 2.615 1.00 89.94 75 ASP A O 1
ATOM 606 N N . HIS A 1 76 ? -4.989 -8.496 2.083 1.00 89.38 76 HIS A N 1
ATOM 607 C CA . HIS A 1 76 ? -4.314 -7.307 2.624 1.00 89.38 76 HIS A CA 1
ATOM 608 C C . HIS A 1 76 ? -3.004 -6.961 1.909 1.00 89.38 76 HIS A C 1
ATOM 610 O O . HIS A 1 76 ? -2.093 -6.363 2.493 1.00 89.38 76 HIS A O 1
ATOM 616 N N . THR A 1 77 ? -2.912 -7.301 0.625 1.00 94.69 77 THR A N 1
ATOM 617 C CA . THR A 1 77 ? -1.811 -6.867 -0.230 1.00 94.69 77 THR A CA 1
ATOM 618 C C . THR A 1 77 ? -2.263 -5.856 -1.273 1.00 94.69 77 THR A C 1
ATOM 620 O O . THR A 1 77 ? -3.420 -5.810 -1.680 1.00 94.69 77 THR A O 1
ATOM 623 N N . VAL A 1 78 ? -1.332 -5.011 -1.703 1.00 95.88 78 VAL A N 1
ATOM 624 C CA . VAL A 1 78 ? -1.507 -4.095 -2.824 1.00 95.88 78 VAL A CA 1
ATOM 625 C C . VAL A 1 78 ? -0.747 -4.663 -4.013 1.00 95.88 78 VAL A C 1
ATOM 627 O O . VAL A 1 78 ? 0.484 -4.752 -3.976 1.00 95.88 78 VAL A O 1
ATOM 630 N N . LEU A 1 79 ? -1.464 -5.021 -5.074 1.00 95.94 79 LEU A N 1
ATOM 631 C CA . LEU A 1 79 ? -0.858 -5.369 -6.353 1.00 95.94 79 LEU A CA 1
ATOM 632 C C . LEU A 1 79 ? -0.664 -4.093 -7.164 1.00 95.94 79 LEU A C 1
ATOM 634 O O . LEU A 1 79 ? -1.618 -3.375 -7.445 1.00 95.94 79 LEU A O 1
ATOM 638 N N . VAL A 1 80 ? 0.566 -3.830 -7.587 1.00 93.50 80 VAL A N 1
ATOM 639 C CA . VAL A 1 80 ? 0.920 -2.708 -8.455 1.00 93.50 80 VAL A CA 1
ATOM 640 C C . VAL A 1 80 ? 1.365 -3.242 -9.800 1.00 93.50 80 VAL A C 1
ATOM 642 O O . VAL A 1 80 ? 2.292 -4.041 -9.900 1.00 93.50 80 VAL A O 1
ATOM 645 N N . THR A 1 81 ? 0.732 -2.735 -10.848 1.00 90.56 81 THR A N 1
ATOM 646 C CA . THR A 1 81 ? 1.109 -2.995 -12.229 1.00 90.56 81 THR A CA 1
ATOM 647 C C . THR A 1 81 ? 1.980 -1.841 -12.719 1.00 90.56 81 THR A C 1
ATOM 649 O O . THR A 1 81 ? 1.524 -0.709 -12.889 1.00 90.56 81 THR A O 1
ATOM 652 N N . PHE A 1 82 ? 3.268 -2.114 -12.910 1.00 86.38 82 PHE A N 1
ATOM 653 C CA . PHE A 1 82 ? 4.281 -1.119 -13.225 1.00 86.38 82 PHE A CA 1
ATOM 654 C C . PHE A 1 82 ? 4.754 -1.233 -14.674 1.00 86.38 82 PHE A C 1
ATOM 656 O O . PHE A 1 82 ? 5.450 -2.172 -15.061 1.00 86.38 82 PHE A O 1
ATOM 663 N N . ALA A 1 83 ? 4.442 -0.211 -15.466 1.00 77.00 83 ALA A N 1
ATOM 664 C CA . ALA A 1 83 ? 5.080 0.010 -16.754 1.00 77.00 83 ALA A CA 1
ATOM 665 C C . ALA A 1 83 ? 6.291 0.936 -16.570 1.00 77.00 83 ALA A C 1
ATOM 667 O O . ALA A 1 83 ? 6.157 2.090 -16.151 1.00 77.00 83 ALA A O 1
ATOM 668 N N . CYS A 1 84 ? 7.487 0.445 -16.896 1.00 70.81 84 CYS A N 1
ATOM 669 C CA . CYS A 1 84 ? 8.685 1.275 -16.925 1.00 70.81 84 CYS A CA 1
ATOM 670 C C . CYS A 1 84 ? 8.736 2.045 -18.249 1.00 70.81 84 CYS A C 1
ATOM 672 O O . CYS A 1 84 ? 8.910 1.454 -19.310 1.00 70.81 84 CYS A O 1
ATOM 674 N N . HIS A 1 85 ? 8.600 3.371 -18.201 1.00 63.69 85 HIS A N 1
ATOM 675 C CA . HIS A 1 85 ? 8.718 4.216 -19.397 1.00 63.69 85 HIS A CA 1
ATOM 676 C C . HIS A 1 85 ? 10.173 4.604 -19.703 1.00 63.69 85 HIS A C 1
ATOM 678 O O . HIS A 1 85 ? 10.424 5.291 -20.694 1.00 63.69 85 HIS A O 1
ATOM 684 N N . HIS A 1 86 ? 11.134 4.190 -18.868 1.00 58.81 86 HIS A N 1
ATOM 685 C CA . HIS A 1 86 ? 12.543 4.485 -19.093 1.00 58.81 86 HIS A CA 1
ATOM 686 C C . HIS A 1 86 ? 13.031 3.794 -20.373 1.00 58.81 86 HIS A C 1
ATOM 688 O O . HIS A 1 86 ? 12.786 2.606 -20.594 1.00 58.81 86 HIS A O 1
ATOM 694 N N . GLY A 1 87 ? 13.750 4.550 -21.207 1.00 51.59 87 GLY A N 1
ATOM 695 C CA . GLY A 1 87 ? 14.208 4.126 -22.534 1.00 51.59 87 GLY A CA 1
ATOM 696 C C . GLY A 1 87 ? 15.060 2.852 -22.562 1.00 51.59 87 GLY A C 1
ATOM 697 O O . GLY A 1 87 ? 15.170 2.252 -23.626 1.00 51.59 87 GLY A O 1
ATOM 698 N N . TYR A 1 88 ? 15.575 2.397 -21.410 1.00 55.16 88 TYR A N 1
ATOM 699 C CA . TYR A 1 88 ? 16.199 1.077 -21.254 1.00 55.16 88 TYR A CA 1
ATOM 700 C C . TYR A 1 88 ? 15.297 -0.047 -21.777 1.00 55.16 88 TYR A C 1
ATOM 702 O O . TYR A 1 88 ? 15.774 -0.903 -22.510 1.00 55.16 88 TYR A O 1
ATOM 710 N N . TYR A 1 89 ? 13.996 -0.012 -21.464 1.00 54.50 89 TYR A N 1
ATOM 711 C CA . TYR A 1 89 ? 13.055 -1.075 -21.837 1.00 54.50 89 TYR A CA 1
ATOM 712 C C . TYR A 1 89 ? 12.267 -0.767 -23.113 1.00 54.50 89 TYR A C 1
ATOM 714 O O . TYR A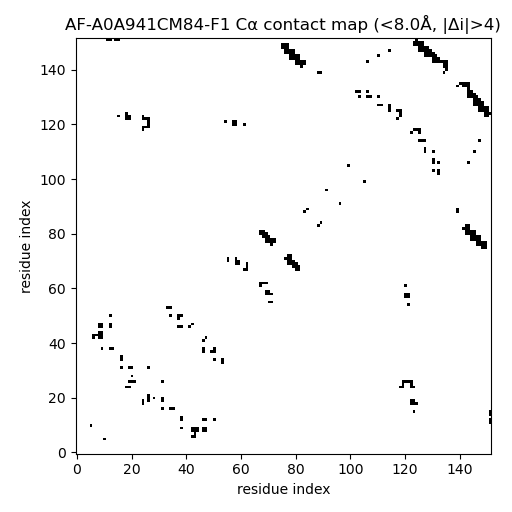 1 89 ? 11.892 -1.672 -23.843 1.00 54.50 89 TYR A O 1
ATOM 722 N N . LYS A 1 90 ? 12.054 0.508 -23.447 1.00 49.06 90 LYS A N 1
ATOM 723 C CA . LYS A 1 90 ? 11.146 0.904 -24.536 1.00 49.06 90 LYS A CA 1
ATOM 724 C C . LYS A 1 90 ? 11.724 0.753 -25.954 1.00 49.06 90 LYS A C 1
ATOM 726 O O . LYS A 1 90 ? 10.968 0.825 -26.919 1.00 49.06 90 LYS A O 1
ATOM 731 N N . HIS A 1 91 ? 13.041 0.580 -26.094 1.00 48.53 91 HIS A N 1
ATOM 732 C CA . HIS A 1 91 ? 13.725 0.711 -27.392 1.00 48.53 91 HIS A CA 1
ATOM 733 C C . HIS A 1 91 ? 14.600 -0.470 -27.802 1.00 48.53 91 HIS A C 1
ATOM 735 O O . HIS A 1 91 ? 15.162 -0.446 -28.895 1.00 48.53 91 HIS A O 1
ATOM 741 N N . ALA A 1 92 ? 14.729 -1.501 -26.973 1.00 48.59 92 ALA A N 1
ATOM 742 C CA . ALA A 1 92 ? 15.543 -2.650 -27.329 1.00 48.59 92 ALA A CA 1
ATOM 743 C C . ALA A 1 92 ? 14.752 -3.598 -28.252 1.00 48.59 92 ALA A C 1
ATOM 745 O O . ALA A 1 92 ? 13.692 -4.096 -27.862 1.00 48.59 92 ALA A O 1
ATOM 746 N N . PRO A 1 93 ? 15.243 -3.878 -29.472 1.00 51.22 93 PRO A N 1
ATOM 747 C CA . PRO A 1 93 ? 14.657 -4.898 -30.333 1.00 51.22 93 PRO A CA 1
ATOM 748 C C . PRO A 1 93 ? 14.622 -6.258 -29.624 1.00 51.22 93 PRO A C 1
ATOM 750 O O . PRO A 1 93 ? 15.530 -6.579 -28.850 1.00 51.22 93 PRO A O 1
ATOM 753 N N . LYS A 1 94 ? 13.608 -7.085 -29.919 1.00 53.88 94 LYS A N 1
ATOM 754 C CA . LYS A 1 94 ? 13.512 -8.468 -29.421 1.00 53.88 94 LYS A CA 1
ATOM 755 C C . LYS A 1 94 ? 14.857 -9.189 -29.615 1.00 53.88 94 LYS A C 1
ATOM 757 O O . LYS A 1 94 ? 15.388 -9.208 -30.722 1.00 53.88 94 LYS A O 1
ATOM 762 N N . GLY A 1 95 ? 15.418 -9.745 -28.539 1.00 52.56 95 GLY A N 1
ATOM 763 C CA . GLY A 1 95 ? 16.700 -10.465 -28.564 1.00 52.56 95 GLY A CA 1
ATOM 764 C C . GLY A 1 95 ? 17.972 -9.601 -28.537 1.00 52.56 95 GLY A C 1
ATOM 765 O O . GLY A 1 95 ? 19.062 -10.159 -28.579 1.00 52.56 95 GLY A O 1
ATOM 766 N N . LYS A 1 96 ? 17.868 -8.265 -28.447 1.00 54.16 96 LYS A N 1
ATOM 767 C CA . LYS A 1 96 ? 19.018 -7.341 -28.302 1.00 54.16 96 LYS A CA 1
ATOM 768 C C . LYS A 1 96 ? 19.107 -6.681 -26.923 1.00 54.16 96 LYS A C 1
ATOM 770 O O . LYS A 1 96 ? 19.856 -5.725 -26.739 1.00 54.16 96 LYS A O 1
ATOM 775 N N . PHE A 1 97 ? 18.329 -7.172 -25.964 1.00 57.72 97 PHE A N 1
ATOM 776 C CA . PHE A 1 97 ? 18.339 -6.666 -24.600 1.00 57.72 97 PHE A CA 1
ATOM 777 C C . PHE A 1 97 ? 19.592 -7.165 -23.874 1.00 57.72 97 PHE A C 1
ATOM 779 O O . PHE A 1 97 ? 19.716 -8.359 -23.615 1.00 57.72 97 PHE A O 1
ATOM 786 N N . GLN A 1 98 ? 20.512 -6.262 -23.541 1.00 55.31 98 GLN A N 1
ATOM 787 C CA . GLN A 1 98 ? 21.506 -6.524 -22.505 1.00 55.31 98 GLN A CA 1
ATOM 788 C C . GLN A 1 98 ? 20.910 -6.027 -21.197 1.00 55.31 98 GLN A C 1
ATOM 790 O O . GLN A 1 98 ? 20.828 -4.825 -20.947 1.00 55.31 98 GLN A O 1
ATOM 795 N N . PHE A 1 99 ? 20.396 -6.961 -20.406 1.00 57.72 99 PHE A N 1
ATOM 796 C CA . PHE A 1 99 ? 19.989 -6.653 -19.049 1.00 57.72 99 PHE A CA 1
ATOM 797 C C . PHE A 1 99 ? 21.212 -6.163 -18.253 1.00 57.72 99 PHE A C 1
ATOM 799 O O . PHE A 1 99 ? 22.319 -6.640 -18.510 1.00 57.72 99 PHE A O 1
ATOM 806 N N . PRO A 1 100 ? 21.057 -5.248 -17.278 1.00 60.22 100 PRO A N 1
ATOM 807 C CA . PRO A 1 100 ? 22.022 -5.213 -16.183 1.00 60.22 100 PRO A CA 1
ATOM 808 C C . PRO A 1 100 ? 22.102 -6.620 -15.570 1.00 60.22 100 PRO A C 1
ATOM 810 O O . PRO A 1 100 ? 21.109 -7.346 -15.613 1.00 60.22 100 PRO A O 1
ATOM 813 N N . ASP A 1 101 ? 23.241 -6.993 -14.981 1.00 59.09 101 ASP A N 1
ATOM 814 C CA . ASP A 1 101 ? 23.495 -8.356 -14.470 1.00 59.09 101 ASP A CA 1
ATOM 815 C C . ASP A 1 101 ? 22.390 -8.907 -13.536 1.00 59.09 101 ASP A C 1
ATOM 817 O O . ASP A 1 101 ? 22.290 -10.116 -13.341 1.00 59.09 101 ASP A O 1
ATOM 821 N N . SER A 1 102 ? 21.518 -8.044 -12.996 1.00 71.62 102 SER A N 1
ATOM 822 C CA . SER A 1 102 ? 20.228 -8.433 -12.408 1.00 71.62 102 SER A CA 1
ATOM 823 C C . SER A 1 102 ? 19.103 -7.433 -12.726 1.00 71.62 102 SER A C 1
ATOM 825 O O . SER A 1 102 ? 19.047 -6.302 -12.233 1.00 71.62 102 SER A O 1
ATOM 827 N N . VAL A 1 103 ? 18.147 -7.876 -13.540 1.00 72.62 103 VAL A N 1
ATOM 828 C CA . VAL A 1 103 ? 16.889 -7.169 -13.855 1.00 72.62 103 VAL A CA 1
ATOM 829 C C . VAL A 1 103 ? 16.056 -6.990 -12.602 1.00 72.62 103 VAL A C 1
ATOM 831 O O . VAL A 1 103 ? 15.466 -5.939 -12.359 1.00 72.62 103 VAL A O 1
ATOM 834 N N . GLU A 1 104 ? 16.059 -8.032 -11.788 1.00 75.38 104 GLU A N 1
ATOM 835 C CA . GLU A 1 104 ? 15.386 -8.144 -10.512 1.00 75.38 104 GLU A CA 1
ATOM 836 C C . GLU A 1 104 ? 15.830 -7.003 -9.595 1.00 75.38 104 GLU A C 1
ATOM 838 O O . GLU A 1 104 ? 14.992 -6.217 -9.164 1.00 75.38 104 GLU A O 1
ATOM 843 N N . THR A 1 105 ? 17.138 -6.789 -9.424 1.00 77.50 105 THR A N 1
ATOM 844 C CA . THR A 1 105 ? 17.662 -5.705 -8.578 1.00 77.50 105 THR A CA 1
ATOM 845 C C . THR A 1 105 ? 17.318 -4.313 -9.107 1.00 77.50 105 THR A C 1
ATOM 847 O O . THR A 1 105 ? 17.117 -3.382 -8.322 1.00 77.50 105 THR A O 1
ATOM 850 N N . TYR A 1 106 ? 17.209 -4.129 -10.426 1.00 81.50 106 TYR A N 1
ATOM 851 C CA . TYR A 1 106 ? 16.705 -2.868 -10.976 1.00 81.50 106 TYR A CA 1
ATOM 852 C C . TYR A 1 106 ? 15.241 -2.633 -10.574 1.00 81.50 106 TYR A C 1
ATOM 854 O O . TYR A 1 106 ? 14.899 -1.562 -10.063 1.00 81.50 106 TYR A O 1
ATOM 862 N N . PHE A 1 107 ? 14.376 -3.630 -10.772 1.00 85.12 107 PHE A N 1
ATOM 863 C CA . PHE A 1 107 ? 12.951 -3.496 -10.472 1.00 85.12 107 PHE A CA 1
ATOM 864 C C . PHE A 1 107 ? 12.641 -3.509 -8.976 1.00 85.12 107 PHE A C 1
ATOM 866 O O . PHE A 1 107 ? 11.677 -2.863 -8.581 1.00 85.12 107 PHE A O 1
ATOM 873 N N . GLU A 1 108 ? 13.477 -4.111 -8.134 1.00 86.69 108 GLU A N 1
ATOM 874 C CA . GLU A 1 108 ? 13.419 -3.970 -6.674 1.00 86.69 108 GLU A CA 1
ATOM 875 C C . GLU A 1 108 ? 13.605 -2.514 -6.239 1.00 86.69 108 GLU A C 1
ATOM 877 O O . GLU A 1 108 ? 12.877 -2.021 -5.376 1.00 86.69 108 GLU A O 1
ATOM 882 N N . ARG A 1 109 ? 14.515 -1.769 -6.883 1.00 86.12 109 ARG A N 1
ATOM 883 C CA . ARG A 1 109 ? 14.673 -0.328 -6.621 1.00 86.12 109 ARG A CA 1
ATOM 884 C C . ARG A 1 109 ? 13.441 0.460 -7.062 1.00 86.12 109 ARG A C 1
ATOM 886 O O . ARG A 1 109 ? 12.998 1.355 -6.343 1.00 86.12 109 ARG A O 1
ATOM 893 N N . CYS A 1 110 ? 12.856 0.121 -8.215 1.00 88.00 110 CYS A N 1
ATOM 894 C CA . CYS A 1 110 ? 11.594 0.721 -8.661 1.00 88.00 110 CYS A CA 1
ATOM 895 C C . CYS A 1 110 ? 10.436 0.399 -7.706 1.00 88.00 110 CYS A C 1
ATOM 897 O O . CYS A 1 110 ? 9.641 1.286 -7.390 1.00 88.00 110 CYS A O 1
ATOM 899 N N . ALA A 1 111 ? 10.367 -0.841 -7.224 1.00 92.06 111 ALA A N 1
ATOM 900 C CA . ALA A 1 111 ? 9.395 -1.283 -6.240 1.00 92.06 111 ALA A CA 1
ATOM 901 C C . ALA A 1 111 ? 9.561 -0.510 -4.927 1.00 92.06 111 ALA A C 1
ATOM 903 O O . ALA A 1 111 ? 8.566 -0.039 -4.392 1.00 92.06 111 ALA A O 1
ATOM 904 N N . GLY A 1 112 ? 10.793 -0.269 -4.466 1.00 92.56 112 GLY A N 1
ATOM 905 C CA . GLY A 1 112 ? 11.070 0.572 -3.296 1.00 92.56 112 GLY A CA 1
ATOM 906 C C . GLY A 1 112 ? 10.592 2.019 -3.462 1.00 92.56 112 GLY A C 1
ATOM 907 O O . GLY A 1 112 ? 9.968 2.575 -2.558 1.00 92.56 112 GLY A O 1
ATOM 908 N N . GLY A 1 113 ? 10.806 2.615 -4.639 1.00 91.50 113 GLY A N 1
ATOM 909 C CA . GLY A 1 113 ? 10.276 3.946 -4.956 1.00 91.50 113 GLY A CA 1
ATOM 910 C C . GLY A 1 113 ? 8.744 3.991 -4.931 1.00 91.50 113 GLY A C 1
ATOM 911 O O . GLY A 1 113 ? 8.162 4.876 -4.306 1.00 91.50 113 GLY A O 1
ATOM 912 N N . ARG A 1 114 ? 8.083 3.003 -5.551 1.00 92.25 114 ARG A N 1
ATOM 913 C CA . ARG A 1 114 ? 6.615 2.883 -5.523 1.00 92.25 114 ARG A CA 1
ATOM 914 C C . ARG A 1 114 ? 6.084 2.632 -4.122 1.00 92.25 114 ARG A C 1
ATOM 916 O O . ARG A 1 114 ? 5.098 3.251 -3.745 1.00 92.25 114 ARG A O 1
ATOM 923 N N . LEU A 1 115 ? 6.741 1.773 -3.352 1.00 94.62 115 LEU A N 1
ATOM 924 C CA . LEU A 1 115 ? 6.380 1.490 -1.971 1.00 94.62 115 LEU A CA 1
ATOM 925 C C . LEU A 1 115 ? 6.307 2.786 -1.168 1.00 94.62 115 LEU A C 1
ATOM 927 O O . LEU A 1 115 ? 5.274 3.062 -0.571 1.00 94.62 115 LEU A O 1
ATOM 931 N N . TYR A 1 116 ? 7.340 3.629 -1.245 1.00 91.31 116 TYR A N 1
ATOM 932 C CA . TYR A 1 116 ? 7.345 4.921 -0.560 1.00 91.31 116 TYR A CA 1
ATOM 933 C C . TYR A 1 116 ? 6.180 5.830 -0.985 1.00 91.31 116 TYR A C 1
ATOM 935 O O . TYR A 1 116 ? 5.524 6.435 -0.138 1.00 91.31 116 TYR A O 1
ATOM 943 N N . GLU A 1 117 ? 5.886 5.918 -2.284 1.00 91.44 117 GLU A N 1
ATOM 944 C CA . GLU A 1 117 ? 4.757 6.710 -2.783 1.00 91.44 117 GLU A CA 1
ATOM 945 C C . GLU A 1 117 ? 3.405 6.213 -2.245 1.00 91.44 117 GLU A C 1
ATOM 947 O O . GLU A 1 117 ? 2.593 7.021 -1.785 1.00 91.44 117 GLU A O 1
ATOM 952 N N . TYR A 1 118 ? 3.165 4.897 -2.265 1.00 92.19 118 TYR A N 1
ATOM 953 C CA . TYR A 1 118 ? 1.926 4.310 -1.749 1.00 92.19 118 TYR A CA 1
ATOM 954 C C . TYR A 1 118 ? 1.828 4.428 -0.226 1.00 92.19 118 TYR A C 1
ATOM 956 O O . TYR A 1 118 ? 0.748 4.747 0.270 1.00 92.19 118 TYR A O 1
ATOM 964 N N . GLU A 1 119 ? 2.932 4.271 0.513 1.00 90.38 119 GLU A N 1
ATOM 965 C CA . GLU A 1 119 ? 2.960 4.533 1.958 1.00 90.38 119 GLU A CA 1
ATOM 966 C C . GLU A 1 119 ? 2.510 5.965 2.268 1.00 90.38 119 GLU A C 1
ATOM 968 O O . GLU A 1 119 ? 1.702 6.178 3.168 1.00 90.38 119 GLU A O 1
ATOM 973 N N . LYS A 1 120 ? 2.978 6.956 1.498 1.00 86.06 120 LYS A N 1
ATOM 974 C CA . LYS A 1 120 ? 2.571 8.360 1.669 1.00 86.06 120 LYS A CA 1
ATOM 975 C C . LYS A 1 120 ? 1.121 8.613 1.265 1.00 86.06 120 LYS A C 1
ATOM 977 O O . LYS A 1 120 ? 0.409 9.342 1.950 1.00 86.06 120 LYS A O 1
ATOM 982 N N . ALA A 1 121 ? 0.668 8.024 0.162 1.00 86.50 121 ALA A N 1
ATOM 983 C CA . ALA A 1 121 ? -0.685 8.235 -0.347 1.00 86.50 121 ALA A CA 1
ATOM 984 C C . ALA A 1 121 ? -1.760 7.621 0.565 1.00 86.50 121 ALA A C 1
ATOM 986 O O . ALA A 1 121 ? -2.786 8.248 0.869 1.00 86.50 121 ALA A O 1
ATOM 987 N N . LEU A 1 122 ? -1.517 6.382 0.989 1.00 86.19 122 LEU A N 1
ATOM 988 C CA . LEU A 1 122 ? -2.433 5.603 1.813 1.00 86.19 122 LEU A CA 1
ATOM 989 C C . LEU A 1 122 ? -2.267 5.932 3.288 1.00 86.19 122 LEU A C 1
ATOM 991 O O . LEU A 1 122 ? -3.261 5.955 4.010 1.00 86.19 122 LEU A O 1
ATOM 995 N N . GLY A 1 123 ? -1.040 6.253 3.703 1.00 82.50 123 GLY A N 1
ATOM 996 C CA . GLY A 1 123 ? -0.740 6.567 5.085 1.00 82.50 123 GLY A CA 1
ATOM 997 C C . GLY A 1 123 ? -0.475 5.364 5.977 1.00 82.50 123 GLY A C 1
ATOM 998 O O . GLY A 1 123 ? -0.607 5.438 7.195 1.00 82.50 123 GLY A O 1
ATOM 999 N N . ILE A 1 124 ? -0.129 4.248 5.358 1.00 86.00 124 ILE A N 1
ATOM 1000 C CA . ILE A 1 124 ? 0.137 2.974 6.012 1.00 86.00 124 ILE A CA 1
ATOM 1001 C C . ILE A 1 124 ? 1.574 2.569 5.734 1.00 86.00 124 ILE A C 1
ATOM 1003 O O . ILE A 1 124 ? 2.213 3.087 4.815 1.00 86.00 124 ILE A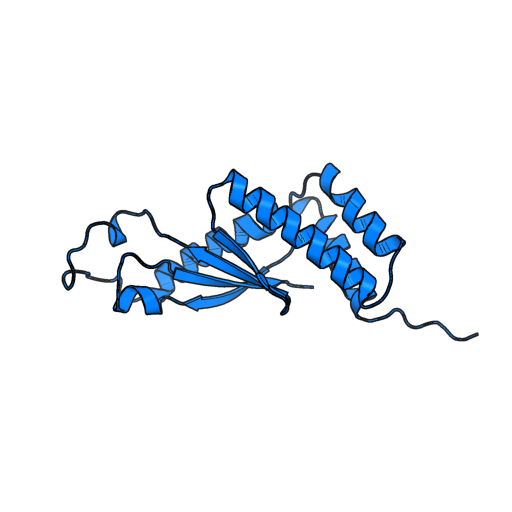 O 1
ATOM 1007 N N . LYS A 1 125 ? 2.079 1.636 6.532 1.00 88.00 125 LYS A N 1
ATOM 1008 C CA . LYS A 1 125 ? 3.365 1.012 6.260 1.00 88.00 125 LYS A CA 1
ATOM 1009 C C . LYS A 1 125 ? 3.187 -0.184 5.348 1.00 88.00 125 LYS A C 1
ATOM 1011 O O . LYS A 1 125 ? 2.220 -0.928 5.470 1.00 88.00 125 LYS A O 1
ATOM 1016 N N . LEU A 1 126 ? 4.113 -0.321 4.411 1.00 93.00 126 LEU A N 1
ATOM 1017 C CA . LEU A 1 126 ? 4.114 -1.370 3.411 1.00 93.00 126 LEU A CA 1
ATOM 1018 C C . LEU A 1 126 ? 5.457 -2.095 3.442 1.00 93.00 126 LEU A C 1
ATOM 1020 O O . LEU A 1 126 ? 6.499 -1.521 3.761 1.00 93.00 126 LEU A O 1
ATOM 1024 N N . ARG A 1 127 ? 5.444 -3.361 3.046 1.00 95.00 127 ARG A N 1
ATOM 1025 C CA . ARG A 1 127 ? 6.648 -4.155 2.789 1.00 95.00 127 ARG A CA 1
ATOM 1026 C C . ARG A 1 127 ? 6.588 -4.737 1.388 1.00 95.00 127 ARG A C 1
ATOM 1028 O O . ARG A 1 127 ? 5.528 -5.156 0.940 1.00 95.00 127 ARG A O 1
ATOM 1035 N N . ILE A 1 128 ? 7.727 -4.812 0.702 1.00 95.56 128 ILE A N 1
ATOM 1036 C CA . ILE A 1 128 ? 7.817 -5.560 -0.558 1.00 95.56 128 ILE A CA 1
ATOM 1037 C C . ILE A 1 128 ? 7.661 -7.049 -0.245 1.00 95.56 128 ILE A C 1
ATOM 1039 O O . ILE A 1 128 ? 8.522 -7.630 0.411 1.00 95.56 128 ILE A O 1
ATOM 1043 N N . LYS A 1 129 ? 6.561 -7.651 -0.704 1.00 95.75 129 LYS A N 1
ATOM 1044 C CA . LYS A 1 129 ? 6.300 -9.094 -0.606 1.00 95.75 129 LYS A CA 1
ATOM 1045 C C . LYS A 1 129 ? 6.923 -9.827 -1.790 1.00 95.75 129 LYS A C 1
ATOM 1047 O O . LYS A 1 129 ? 7.560 -10.858 -1.606 1.00 95.75 129 LYS A O 1
ATOM 1052 N N . SER A 1 130 ? 6.770 -9.283 -2.998 1.00 94.56 130 SER A N 1
ATOM 1053 C CA . SER A 1 130 ? 7.423 -9.815 -4.196 1.00 94.56 130 SER A CA 1
ATOM 1054 C C . SER A 1 130 ? 7.559 -8.777 -5.311 1.00 94.56 130 SER A C 1
ATOM 1056 O O . SER A 1 130 ? 6.840 -7.774 -5.366 1.00 94.56 130 SER A O 1
ATOM 1058 N N . VAL A 1 131 ? 8.493 -9.057 -6.219 1.00 92.06 131 VAL A N 1
ATOM 1059 C CA . VAL A 1 131 ? 8.688 -8.355 -7.489 1.00 92.06 131 VAL A CA 1
ATOM 1060 C C . VAL A 1 131 ? 8.699 -9.410 -8.589 1.00 92.06 131 VAL A C 1
ATOM 1062 O O . VAL A 1 131 ? 9.588 -10.257 -8.626 1.00 92.06 131 VAL A O 1
ATOM 1065 N N . ASP A 1 132 ? 7.702 -9.380 -9.468 1.00 89.62 132 ASP A N 1
ATOM 1066 C CA . ASP A 1 132 ? 7.572 -10.319 -10.581 1.00 89.62 132 ASP A CA 1
ATOM 1067 C C . ASP A 1 132 ? 7.988 -9.657 -11.899 1.00 89.62 132 ASP A C 1
ATOM 1069 O O . ASP A 1 132 ? 7.257 -8.855 -12.492 1.00 89.62 132 ASP A O 1
ATOM 1073 N N . THR A 1 133 ? 9.195 -10.014 -12.340 1.00 84.19 133 THR A N 1
ATOM 1074 C CA . THR A 1 133 ? 9.817 -9.596 -13.603 1.00 84.19 133 THR A CA 1
ATOM 1075 C C . THR A 1 133 ? 9.633 -10.618 -14.724 1.00 84.19 133 THR A C 1
ATOM 1077 O O . THR A 1 133 ? 10.081 -10.366 -15.845 1.00 84.19 133 THR A O 1
ATOM 1080 N N . SER A 1 134 ? 8.974 -11.757 -14.469 1.00 80.06 134 SER A N 1
ATOM 1081 C CA . SER A 1 134 ? 8.801 -12.821 -15.466 1.00 80.06 134 SER A CA 1
ATOM 1082 C C . SER A 1 134 ? 8.169 -12.352 -16.787 1.00 80.06 134 SER A C 1
ATOM 1084 O O . SER A 1 134 ? 8.666 -12.794 -17.829 1.00 80.06 134 SER A O 1
ATOM 1086 N N . PRO A 1 135 ? 7.219 -11.384 -16.821 1.00 74.69 135 PRO A N 1
ATOM 1087 C CA . PRO A 1 135 ? 6.641 -10.915 -18.083 1.00 74.69 135 PRO A CA 1
ATOM 1088 C C . PRO A 1 135 ? 7.666 -10.303 -19.050 1.00 74.69 135 PRO A C 1
ATOM 1090 O O . PRO A 1 135 ? 7.483 -10.366 -20.266 1.00 74.69 135 PRO A O 1
ATOM 1093 N N . LEU A 1 136 ? 8.783 -9.770 -18.537 1.00 71.88 136 LEU A N 1
ATOM 1094 C CA . LEU A 1 136 ? 9.842 -9.174 -19.359 1.00 71.88 136 LEU A CA 1
ATOM 1095 C C . LEU A 1 136 ? 10.580 -10.199 -20.226 1.00 71.88 136 LEU A C 1
ATOM 1097 O O . LEU A 1 136 ? 11.177 -9.823 -21.234 1.00 71.88 136 LEU A O 1
ATOM 1101 N N . LYS A 1 137 ? 10.554 -11.483 -19.847 1.00 66.31 137 LYS A N 1
ATOM 1102 C CA . LYS A 1 137 ? 11.206 -12.565 -20.602 1.00 66.31 137 LYS A CA 1
ATOM 1103 C C . LYS A 1 137 ? 10.444 -12.912 -21.882 1.00 66.31 137 LYS A C 1
ATOM 1105 O O . LYS A 1 137 ? 11.044 -13.403 -22.835 1.00 66.31 137 LYS A O 1
ATOM 1110 N N . GLU A 1 138 ? 9.143 -12.636 -21.914 1.00 61.50 138 GLU A N 1
ATOM 1111 C CA . GLU A 1 138 ? 8.240 -13.079 -22.978 1.00 61.50 138 GLU A CA 1
ATOM 1112 C C . GLU A 1 138 ? 7.757 -11.917 -23.854 1.00 61.50 138 GLU A C 1
ATOM 1114 O O . GLU A 1 138 ? 7.633 -12.069 -25.073 1.00 61.50 138 GLU A O 1
ATOM 1119 N N . ASN A 1 139 ? 7.526 -10.737 -23.265 1.00 56.19 139 ASN A N 1
ATOM 1120 C CA . ASN A 1 139 ? 7.034 -9.567 -23.986 1.00 56.19 139 ASN A CA 1
ATOM 1121 C C . ASN A 1 139 ? 7.334 -8.258 -23.235 1.00 56.19 139 ASN A C 1
ATOM 1123 O O . ASN A 1 139 ? 6.861 -8.024 -22.127 1.00 56.19 139 ASN A O 1
ATOM 1127 N N . ILE A 1 140 ? 8.043 -7.342 -23.896 1.00 58.06 140 ILE A N 1
ATOM 1128 C CA . ILE A 1 140 ? 8.443 -6.040 -23.336 1.00 58.06 140 ILE A CA 1
ATOM 1129 C C . ILE A 1 140 ? 7.241 -5.075 -23.187 1.00 58.06 140 ILE A C 1
ATOM 1131 O O . ILE A 1 140 ? 7.339 -4.038 -22.536 1.00 58.06 140 ILE A O 1
ATOM 1135 N N . LEU A 1 141 ? 6.083 -5.414 -23.765 1.00 58.84 141 LEU A N 1
ATOM 1136 C CA . LEU A 1 141 ? 4.842 -4.643 -23.629 1.00 58.84 141 LEU A CA 1
ATOM 1137 C C . LEU A 1 141 ? 4.077 -4.945 -22.333 1.00 58.84 141 LEU A C 1
ATOM 1139 O O . LEU A 1 141 ? 3.121 -4.228 -22.030 1.00 58.84 141 LEU A O 1
ATOM 1143 N N . HIS A 1 142 ? 4.455 -5.986 -21.579 1.00 63.62 142 HIS A N 1
ATOM 1144 C CA . HIS A 1 142 ? 3.767 -6.332 -20.340 1.00 63.62 142 HIS A CA 1
ATOM 1145 C C . HIS A 1 142 ? 4.420 -5.686 -19.106 1.00 63.62 142 HIS A C 1
ATOM 1147 O O . HIS A 1 142 ? 5.645 -5.643 -18.987 1.00 63.62 142 HIS A O 1
ATOM 1153 N N . PRO A 1 143 ? 3.599 -5.171 -18.179 1.00 71.75 143 PRO A N 1
ATOM 1154 C CA . PRO A 1 143 ? 4.068 -4.503 -16.974 1.00 71.75 143 PRO A CA 1
ATOM 1155 C C . PRO A 1 143 ? 4.633 -5.491 -15.943 1.00 71.75 143 PRO A C 1
ATOM 1157 O O . PRO A 1 143 ? 4.118 -6.594 -15.766 1.00 71.75 143 PRO A O 1
ATOM 1160 N N . VAL A 1 144 ? 5.667 -5.050 -15.225 1.00 85.69 144 VAL A N 1
ATOM 1161 C CA . VAL A 1 144 ? 6.209 -5.725 -14.036 1.00 85.69 144 VAL A CA 1
ATOM 1162 C C . VAL A 1 144 ? 5.191 -5.614 -12.909 1.00 85.69 144 VAL A C 1
ATOM 1164 O O . VAL A 1 144 ? 4.541 -4.576 -12.766 1.00 85.69 144 VAL A O 1
ATOM 1167 N N . LYS A 1 145 ? 5.045 -6.661 -12.100 1.00 91.38 145 LYS A N 1
ATOM 1168 C CA . LYS A 1 145 ? 4.112 -6.653 -10.968 1.00 91.38 145 LYS A CA 1
ATOM 1169 C C . LYS A 1 145 ? 4.873 -6.527 -9.656 1.00 91.38 145 LYS A C 1
ATOM 1171 O O . LYS A 1 145 ? 5.817 -7.273 -9.410 1.00 91.38 145 LYS A O 1
ATOM 1176 N N . PHE A 1 146 ? 4.459 -5.595 -8.806 1.00 94.56 146 PHE A N 1
ATOM 1177 C CA . PHE A 1 146 ? 4.933 -5.501 -7.426 1.00 94.56 146 PHE A CA 1
ATOM 1178 C C . PHE A 1 146 ? 3.798 -5.890 -6.495 1.00 94.56 146 PHE A C 1
ATOM 1180 O O . PHE A 1 146 ? 2.676 -5.423 -6.677 1.00 94.56 146 PHE A O 1
ATOM 1187 N N . ILE A 1 147 ? 4.089 -6.713 -5.495 1.00 96.31 147 ILE A N 1
ATOM 1188 C CA . ILE A 1 147 ? 3.132 -7.034 -4.441 1.00 96.31 147 ILE A CA 1
ATOM 1189 C C . ILE A 1 147 ? 3.659 -6.428 -3.151 1.00 96.31 147 ILE A C 1
ATOM 1191 O O . ILE A 1 147 ? 4.766 -6.751 -2.707 1.00 96.31 147 ILE A O 1
ATOM 1195 N N . PHE A 1 148 ? 2.868 -5.541 -2.558 1.00 97.06 148 PHE A N 1
ATOM 1196 C CA . PHE A 1 148 ? 3.156 -4.940 -1.266 1.00 97.06 148 PHE A CA 1
ATOM 1197 C C . PHE A 1 148 ? 2.230 -5.505 -0.204 1.00 97.06 148 PHE A C 1
ATOM 1199 O O . PHE A 1 148 ? 1.034 -5.626 -0.417 1.00 97.06 148 PHE A O 1
ATOM 1206 N N . GLU A 1 149 ? 2.778 -5.837 0.948 1.00 95.56 149 GLU A N 1
ATOM 1207 C CA . GLU A 1 149 ? 2.022 -6.265 2.117 1.00 95.56 149 GLU A CA 1
ATOM 1208 C C . GLU A 1 149 ? 1.800 -5.078 3.047 1.00 95.56 149 GLU A C 1
ATOM 1210 O O . GLU A 1 149 ? 2.723 -4.288 3.266 1.00 95.56 149 GLU A O 1
ATOM 1215 N N . ILE A 1 150 ? 0.590 -4.957 3.586 1.00 91.81 150 ILE A N 1
ATOM 1216 C CA . ILE A 1 150 ? 0.254 -3.942 4.581 1.00 91.81 150 ILE A CA 1
ATOM 1217 C C . ILE A 1 150 ? 0.803 -4.370 5.938 1.00 91.81 150 ILE A C 1
ATOM 1219 O O . ILE A 1 150 ? 0.533 -5.473 6.404 1.00 91.81 150 ILE A O 1
ATOM 1223 N N . LEU A 1 151 ? 1.579 -3.487 6.564 1.00 85.56 151 LEU A N 1
ATOM 1224 C CA . LEU A 1 151 ? 2.092 -3.686 7.912 1.00 85.56 151 LEU A CA 1
ATOM 1225 C C . LEU A 1 151 ? 1.117 -3.104 8.936 1.00 85.56 151 LEU A C 1
ATOM 1227 O O . LEU A 1 151 ? 0.597 -1.997 8.760 1.00 85.56 151 LEU A O 1
ATOM 1231 N N . GLU A 1 152 ? 0.909 -3.869 10.002 1.00 75.94 152 GLU A N 1
ATOM 1232 C CA . GLU A 1 152 ? -0.018 -3.585 11.100 1.00 75.94 152 GLU A CA 1
ATOM 1233 C C . GLU A 1 152 ? 0.690 -3.035 12.329 1.00 75.94 152 GLU A C 1
ATOM 1235 O O . GLU A 1 152 ? 1.784 -3.535 12.683 1.00 75.94 152 GLU A O 1
#

Nearest PDB structures (foldseek):
  3ly1-assembly1_A  TM=4.160E-01  e=2.952E+00  Pectobacterium atrosepticum

pLDDT: mean 81.8, std 14.28, range [39.28, 97.06]

Mean predicted aligned error: 7.87 Å

Organism: NCBI:txid2804028

Solvent-accessible surface area (backbone atoms only — not comparable to full-atom values): 8763 Å² total; per-residue (Å²): 134,82,77,80,76,79,41,67,44,38,56,45,53,50,46,40,49,53,51,34,70,33,73,91,42,58,43,63,73,92,66,45,60,66,56,52,49,40,63,73,75,41,56,30,70,60,21,39,54,54,49,52,50,54,50,42,56,51,47,46,53,52,22,65,74,69,76,51,48,61,47,71,46,96,86,53,30,37,42,33,55,41,74,74,82,54,65,82,62,74,67,53,56,91,94,63,69,78,67,62,100,48,59,63,62,55,50,50,53,50,45,52,55,50,48,53,52,50,23,35,74,74,18,46,52,67,41,86,72,47,76,46,59,69,47,58,81,79,38,77,87,48,53,37,38,34,34,31,34,64,57,110